Protein AF-A0A949AGG7-F1 (afdb_monomer)

Solvent-accessible surface area (backbone atoms only — not comparable to full-atom values): 5470 Å² total; per-residue (Å²): 135,84,80,77,61,83,73,81,78,61,51,77,65,55,56,52,53,57,58,71,33,50,43,78,39,65,18,27,52,40,67,45,6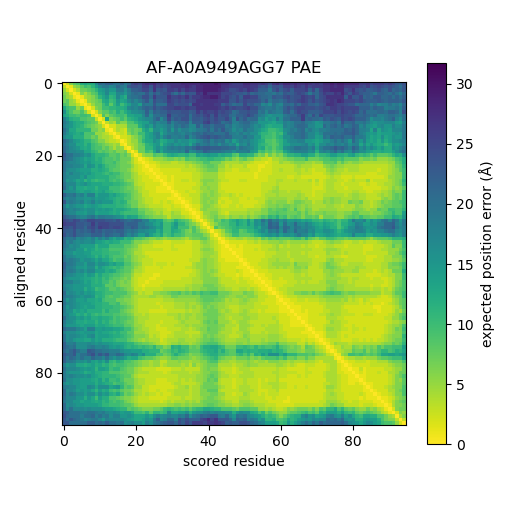7,11,33,42,83,78,54,94,41,100,81,38,50,14,91,74,38,67,46,65,14,38,32,81,42,50,61,65,59,42,70,23,77,91,38,72,35,45,5,34,33,87,98,48,92,46,56,19,73,94,34,60,15,40,12,38,35,44,70,89,68,90,121

Secondary structure (DSSP, 8-state):
-----GGGG--HHHHHHHHHTEEEEE-TTTTTSSB-SS-SSTTPBPTTTTTSSEEEEESSEEE-TTTTTS-B-TTSSSB-TTTTTSSEEETT---

Sequence (95 aa):
MARVPKWKNISSKELKEIKKNNVEIKCAFCKGTGKDPFGLSRLSDCPICHGKGVAEVKKPYEKCKACNGTGVYIRSHLYCWPCRGKGVVPKGSQK

Structure (mmCIF, N/CA/C/O backbone):
data_AF-A0A949AGG7-F1
#
_entry.id   AF-A0A949AGG7-F1
#
loop_
_atom_site.group_PDB
_atom_site.id
_atom_site.type_symbol
_atom_site.label_atom_id
_atom_site.label_alt_id
_atom_site.label_comp_id
_atom_site.label_asym_id
_atom_site.label_entity_id
_atom_site.label_seq_id
_atom_site.pdbx_PDB_ins_code
_atom_site.Cartn_x
_atom_site.Cartn_y
_atom_site.Cartn_z
_atom_site.occupancy
_atom_site.B_iso_or_equiv
_atom_site.auth_seq_id
_atom_site.auth_comp_id
_atom_site.auth_asym_id
_atom_site.auth_atom_id
_atom_site.pdbx_PDB_model_num
ATOM 1 N N . MET A 1 1 ? 7.904 35.731 15.221 1.00 44.72 1 MET A N 1
ATOM 2 C CA . MET A 1 1 ? 7.155 34.771 16.069 1.00 44.72 1 MET A CA 1
ATOM 3 C C . MET A 1 1 ? 7.217 33.394 15.416 1.00 44.72 1 MET A C 1
ATOM 5 O O . MET A 1 1 ? 6.620 33.207 14.362 1.00 44.72 1 MET A O 1
ATOM 9 N N . ALA A 1 2 ? 7.996 32.453 15.960 1.00 55.88 2 ALA A N 1
ATOM 10 C CA . ALA A 1 2 ? 8.091 31.104 15.399 1.00 55.88 2 ALA A CA 1
ATOM 11 C C . ALA A 1 2 ? 6.779 30.348 15.660 1.00 55.88 2 ALA A C 1
ATOM 13 O O . ALA A 1 2 ? 6.381 30.182 16.812 1.00 55.88 2 ALA A O 1
ATOM 14 N N . ARG A 1 3 ? 6.090 29.901 14.603 1.00 58.16 3 ARG A N 1
ATOM 15 C CA . ARG A 1 3 ? 4.937 29.001 14.737 1.00 58.16 3 ARG A CA 1
ATOM 16 C C . ARG A 1 3 ? 5.419 27.716 15.400 1.00 58.16 3 ARG A C 1
ATOM 18 O O . ARG A 1 3 ? 6.101 26.911 14.770 1.00 58.16 3 ARG A O 1
ATOM 25 N N . VAL A 1 4 ? 5.078 27.539 16.673 1.00 58.12 4 VAL A N 1
ATOM 26 C CA . VAL A 1 4 ? 5.331 26.292 17.391 1.00 58.12 4 VAL A CA 1
ATOM 27 C C . VAL A 1 4 ? 4.636 25.173 16.612 1.00 58.12 4 VAL A C 1
ATOM 29 O O . VAL A 1 4 ? 3.432 25.266 16.354 1.00 58.12 4 VAL A O 1
ATOM 32 N N . PRO A 1 5 ? 5.363 24.135 16.173 1.00 59.34 5 PRO A N 1
ATOM 33 C CA . PRO A 1 5 ? 4.747 23.068 15.415 1.00 59.34 5 PRO A CA 1
ATOM 34 C C . PRO A 1 5 ? 3.765 22.305 16.314 1.00 59.34 5 PRO A C 1
ATOM 36 O O . PRO A 1 5 ? 4.066 22.007 17.470 1.00 59.34 5 PRO A O 1
ATOM 39 N N . LYS A 1 6 ? 2.581 21.992 15.766 1.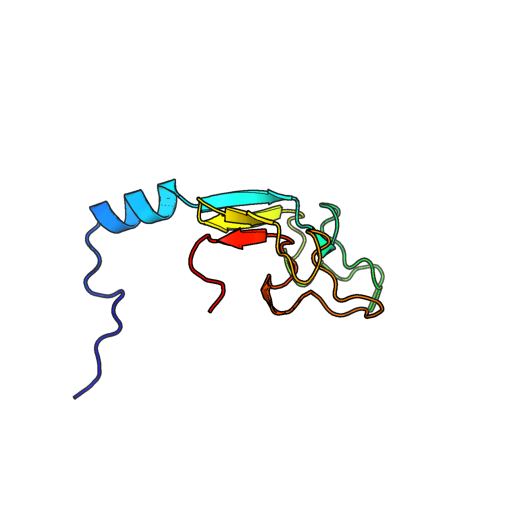00 57.84 6 LYS A N 1
ATOM 40 C CA . LYS A 1 6 ? 1.396 21.448 16.465 1.00 57.84 6 LYS A CA 1
ATOM 41 C C . LYS A 1 6 ? 1.678 20.195 17.323 1.00 57.84 6 LYS A C 1
ATOM 43 O O . LYS A 1 6 ? 0.868 19.853 18.173 1.00 57.84 6 LYS A O 1
ATOM 48 N N . TRP A 1 7 ? 2.825 19.537 17.137 1.00 55.56 7 TRP A N 1
ATOM 49 C CA . TRP A 1 7 ? 3.253 18.368 17.903 1.00 55.56 7 TRP A CA 1
ATOM 50 C C . TRP A 1 7 ? 3.855 18.653 19.288 1.00 55.56 7 TRP A C 1
ATOM 52 O O . TRP A 1 7 ? 3.900 17.739 20.106 1.00 55.56 7 TRP A O 1
ATOM 62 N N . LYS A 1 8 ? 4.278 19.889 19.598 1.00 57.12 8 LYS A N 1
ATOM 63 C CA . LYS A 1 8 ? 4.871 20.224 20.914 1.00 57.12 8 LYS A CA 1
ATOM 64 C C . LYS A 1 8 ? 3.869 20.297 22.077 1.00 57.12 8 LYS A C 1
ATOM 66 O O . LYS A 1 8 ? 4.305 20.309 23.219 1.00 57.12 8 LYS A O 1
ATOM 71 N N . ASN A 1 9 ? 2.563 20.294 21.799 1.00 58.88 9 ASN A N 1
ATOM 72 C CA . ASN A 1 9 ? 1.498 20.374 22.812 1.00 58.88 9 ASN A CA 1
ATOM 73 C C . ASN A 1 9 ? 0.638 19.099 22.880 1.00 58.88 9 ASN A C 1
ATOM 75 O O . ASN A 1 9 ? -0.493 19.145 23.357 1.00 58.88 9 ASN A O 1
ATOM 79 N N . ILE A 1 10 ? 1.131 17.969 22.362 1.00 63.22 10 ILE A N 1
ATOM 80 C CA . ILE A 1 10 ? 0.362 16.721 22.344 1.00 63.22 10 ILE A CA 1
ATOM 81 C C . ILE A 1 10 ? 0.524 16.019 23.693 1.00 63.22 10 ILE A C 1
ATOM 83 O O . ILE A 1 10 ? 1.621 15.600 24.064 1.00 63.22 10 ILE A O 1
ATOM 87 N N . SER A 1 11 ? -0.587 15.884 24.418 1.00 67.06 11 SER A N 1
ATOM 88 C CA . SER A 1 11 ? -0.650 15.168 25.691 1.00 67.06 11 SER A CA 1
ATOM 89 C C . SER A 1 11 ? -0.207 13.711 25.527 1.00 67.06 11 SER A C 1
ATOM 91 O O . SER A 1 11 ? -0.492 13.051 24.525 1.00 67.06 11 SER A O 1
ATOM 93 N N . SER A 1 12 ? 0.449 13.156 26.544 1.00 65.38 12 SER A N 1
ATOM 94 C CA . SER 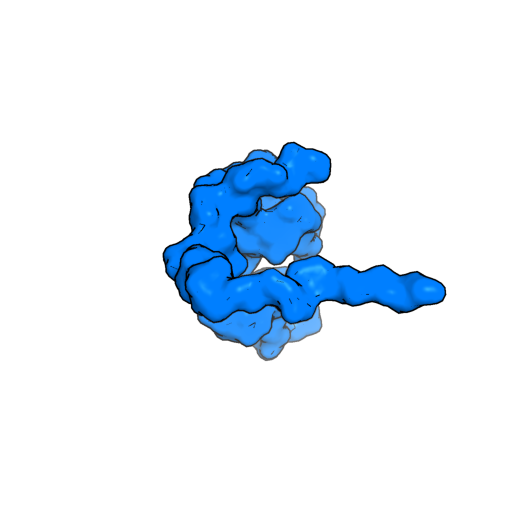A 1 12 ? 0.892 11.756 26.574 1.00 65.38 12 SER A CA 1
ATOM 95 C C . SER A 1 12 ? -0.258 10.744 26.404 1.00 65.38 12 SER A C 1
ATOM 97 O O . SER A 1 12 ? -0.016 9.609 25.982 1.00 65.38 12 SER A O 1
ATOM 99 N N . LYS A 1 13 ? -1.514 11.150 26.649 1.00 61.59 13 LYS A N 1
ATOM 100 C CA . LYS A 1 13 ? -2.726 10.373 26.321 1.00 61.59 13 LYS A CA 1
ATOM 101 C C . LYS A 1 13 ? -3.025 10.342 24.814 1.00 61.59 13 LYS A C 1
ATOM 103 O O . LYS A 1 13 ? -3.262 9.263 24.276 1.00 61.59 13 LYS A O 1
ATOM 108 N N . GLU A 1 14 ? -2.910 11.472 24.116 1.00 64.25 14 GLU A N 1
ATOM 109 C CA . GLU A 1 14 ? -3.102 11.545 22.658 1.00 64.25 14 GLU A CA 1
ATOM 110 C C . GLU A 1 14 ? -2.046 10.733 21.900 1.00 64.25 14 GLU A C 1
ATOM 112 O O . GLU A 1 14 ? -2.377 10.037 20.942 1.00 64.25 14 GLU A O 1
ATOM 117 N N . LEU A 1 15 ? -0.787 10.726 22.355 1.00 64.25 15 LEU A N 1
ATOM 118 C CA . LEU A 1 15 ? 0.249 9.874 21.754 1.00 64.25 15 LEU A CA 1
ATOM 119 C C . LEU A 1 15 ? -0.088 8.379 21.869 1.00 64.25 15 LEU A C 1
ATOM 121 O O . LEU A 1 15 ? 0.157 7.625 20.924 1.00 64.25 15 LEU A O 1
ATOM 125 N N . LYS A 1 16 ? -0.684 7.943 22.989 1.00 61.47 16 LYS A N 1
ATOM 126 C CA . LYS A 1 16 ? -1.144 6.555 23.175 1.00 61.47 16 LYS A CA 1
ATOM 127 C C . LYS A 1 16 ? -2.308 6.207 22.243 1.00 61.47 16 LYS A C 1
ATOM 129 O O . LYS A 1 16 ? -2.311 5.120 21.667 1.00 61.47 16 LYS A O 1
ATOM 134 N N . GLU A 1 17 ? -3.253 7.119 22.035 1.00 61.66 17 GLU A N 1
ATOM 135 C CA . GLU A 1 17 ? -4.364 6.915 21.094 1.00 61.66 17 GLU A CA 1
ATOM 136 C C . GLU A 1 17 ? -3.925 6.935 19.625 1.00 61.66 17 GLU A C 1
ATOM 138 O O . GLU A 1 17 ? -4.397 6.120 18.831 1.00 61.66 17 GLU A O 1
ATOM 143 N N . ILE A 1 18 ? -2.975 7.794 19.246 1.00 63.72 18 ILE A N 1
ATOM 144 C CA . ILE A 1 18 ? -2.404 7.803 17.890 1.00 63.72 18 ILE A CA 1
ATOM 145 C C . ILE A 1 18 ? -1.698 6.470 17.607 1.00 63.72 18 ILE A C 1
ATOM 147 O O . ILE A 1 18 ? -1.912 5.884 16.545 1.00 63.72 18 ILE A O 1
ATOM 151 N N . LYS A 1 19 ? -0.926 5.945 18.572 1.00 60.97 19 LYS A N 1
ATOM 152 C CA . LYS A 1 19 ? -0.257 4.638 18.452 1.00 60.97 19 LYS A CA 1
ATOM 153 C C . LYS A 1 19 ? -1.247 3.478 18.343 1.00 60.97 19 LYS A C 1
ATOM 155 O O . LYS A 1 19 ? -1.024 2.573 17.549 1.00 60.97 19 LYS A O 1
ATOM 160 N N . LYS A 1 20 ? -2.362 3.527 19.079 1.00 67.56 20 LYS A N 1
ATOM 161 C CA . LYS A 1 20 ? -3.412 2.491 19.056 1.00 67.56 20 LYS A CA 1
ATOM 162 C C . LYS A 1 20 ? -4.098 2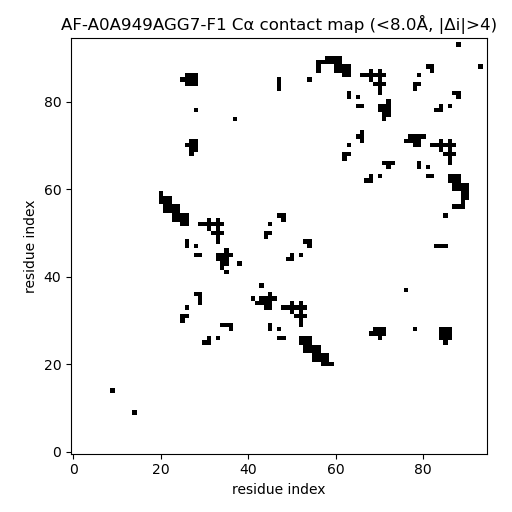.350 17.690 1.00 67.56 20 LYS A C 1
ATOM 164 O O . LYS A 1 20 ? -4.654 1.298 17.391 1.00 67.56 20 LYS A O 1
ATOM 169 N N . ASN A 1 21 ? -4.055 3.393 16.860 1.00 76.94 21 ASN A N 1
ATOM 170 C CA . ASN A 1 21 ? -4.724 3.416 15.562 1.00 76.94 21 ASN A CA 1
ATOM 171 C C . ASN A 1 21 ? -3.818 3.058 14.378 1.00 76.94 21 ASN A C 1
ATOM 173 O O . ASN A 1 21 ? -4.338 2.908 13.275 1.00 76.94 21 ASN A O 1
ATOM 177 N N . ASN A 1 22 ? -2.506 2.906 14.556 1.00 82.50 22 ASN A N 1
ATOM 178 C CA . ASN A 1 22 ? -1.653 2.411 13.478 1.00 82.50 22 ASN A CA 1
ATOM 179 C C . ASN A 1 22 ? -1.709 0.886 13.416 1.00 82.50 22 ASN A C 1
ATOM 181 O O . ASN A 1 22 ? -1.664 0.195 14.429 1.00 82.50 22 ASN A O 1
ATOM 185 N N . VAL A 1 23 ? -1.816 0.365 12.202 1.00 89.00 23 VAL A N 1
ATOM 186 C CA . VAL A 1 23 ? -1.735 -1.060 11.917 1.00 89.00 23 VAL A CA 1
ATOM 187 C C . VAL A 1 23 ? -0.754 -1.291 10.786 1.00 89.00 23 VAL A C 1
ATOM 189 O O . VAL A 1 23 ? -0.656 -0.497 9.848 1.00 89.00 23 VAL A O 1
ATOM 192 N N . GLU A 1 24 ? -0.042 -2.399 10.875 1.00 90.06 24 GLU A N 1
ATOM 193 C CA . GLU A 1 24 ? 0.818 -2.878 9.812 1.00 90.06 24 GLU A CA 1
ATOM 194 C C . GLU A 1 24 ? -0.022 -3.683 8.827 1.00 90.06 24 GLU A C 1
ATOM 196 O O . GLU A 1 24 ? -0.722 -4.629 9.189 1.00 90.06 24 GLU A O 1
ATOM 201 N N . ILE A 1 25 ? 0.019 -3.280 7.564 1.00 90.81 25 ILE A N 1
ATOM 202 C CA . ILE A 1 25 ? -0.587 -4.026 6.468 1.00 90.81 25 ILE A CA 1
ATOM 203 C C . ILE A 1 25 ? 0.497 -4.506 5.515 1.00 90.81 25 ILE A C 1
ATOM 205 O O . ILE A 1 25 ? 1.586 -3.939 5.439 1.00 90.81 25 ILE A O 1
ATOM 209 N N . LYS A 1 26 ? 0.188 -5.533 4.728 1.00 92.44 26 LYS A N 1
ATOM 210 C CA . LYS A 1 26 ? 1.087 -6.007 3.678 1.00 92.44 26 LYS A CA 1
ATOM 211 C C . LYS A 1 26 ? 1.331 -4.889 2.658 1.00 92.44 26 LYS A C 1
ATOM 213 O O . LYS A 1 26 ? 0.378 -4.282 2.171 1.00 92.44 26 LYS A O 1
ATOM 218 N N . CYS A 1 27 ? 2.594 -4.610 2.334 1.00 91.12 27 CYS A N 1
ATOM 219 C CA . CYS A 1 27 ? 2.927 -3.599 1.334 1.00 91.12 27 CYS A CA 1
ATOM 220 C C . CYS A 1 27 ? 2.367 -4.036 -0.026 1.00 91.12 27 CYS A C 1
ATOM 222 O O . CYS A 1 27 ? 2.761 -5.081 -0.545 1.00 91.12 27 CYS A O 1
ATOM 224 N N . ALA A 1 28 ? 1.443 -3.254 -0.589 1.00 90.88 28 ALA A N 1
ATOM 225 C CA . ALA A 1 28 ? 0.803 -3.589 -1.858 1.00 90.88 28 ALA A CA 1
ATOM 226 C C . ALA A 1 28 ? 1.792 -3.549 -3.032 1.00 90.88 28 ALA A C 1
ATOM 228 O O . ALA A 1 28 ? 1.783 -4.456 -3.859 1.00 90.88 28 ALA A O 1
ATOM 229 N N . PHE A 1 29 ? 2.697 -2.562 -3.038 1.00 88.19 29 PHE A N 1
ATOM 230 C CA . PHE A 1 29 ? 3.704 -2.380 -4.084 1.00 88.19 29 PHE A CA 1
ATOM 231 C C . PHE A 1 29 ? 4.606 -3.612 -4.262 1.00 88.19 29 PHE A C 1
ATOM 233 O O . PHE A 1 29 ? 4.642 -4.191 -5.342 1.00 88.19 29 PHE A O 1
ATOM 240 N N . CYS A 1 30 ? 5.273 -4.076 -3.197 1.00 89.06 30 CYS A N 1
ATOM 241 C CA . CYS A 1 30 ? 6.136 -5.265 -3.255 1.00 89.06 30 CYS A CA 1
ATOM 242 C C . CYS A 1 30 ? 5.406 -6.579 -2.929 1.00 89.06 30 CYS A C 1
ATOM 244 O O . CYS A 1 30 ? 6.032 -7.636 -2.856 1.00 89.06 30 CYS A O 1
ATOM 246 N N . LYS A 1 31 ? 4.094 -6.535 -2.667 1.00 88.75 31 LYS A N 1
ATOM 247 C CA . LYS A 1 31 ? 3.282 -7.685 -2.229 1.00 88.75 31 LYS A CA 1
ATOM 248 C C . LYS A 1 31 ? 3.897 -8.444 -1.045 1.00 88.75 31 LYS A C 1
ATOM 250 O O . LYS A 1 31 ? 3.802 -9.666 -0.964 1.00 88.75 31 LYS A O 1
ATOM 255 N N . GLY A 1 32 ? 4.523 -7.727 -0.114 1.00 88.94 32 GLY A N 1
ATOM 256 C CA . GLY A 1 32 ? 5.162 -8.308 1.069 1.00 88.94 32 GLY A CA 1
ATOM 257 C C . GLY A 1 32 ? 6.500 -9.006 0.845 1.00 88.94 32 GLY A C 1
ATOM 258 O O . GLY A 1 32 ? 7.006 -9.609 1.779 1.00 88.94 32 GLY A O 1
ATOM 259 N N . THR A 1 33 ? 7.092 -8.911 -0.345 1.00 87.62 33 THR A N 1
ATOM 260 C CA . THR A 1 33 ? 8.432 -9.473 -0.601 1.00 87.62 33 THR A CA 1
ATOM 261 C C . THR A 1 33 ? 9.558 -8.635 0.002 1.00 87.62 33 THR A C 1
ATOM 263 O O . THR A 1 33 ? 10.675 -9.120 0.130 1.00 87.62 33 THR A O 1
ATOM 266 N N . GLY A 1 34 ? 9.291 -7.366 0.331 1.00 87.38 34 GLY A N 1
ATOM 267 C CA . GLY A 1 34 ? 10.308 -6.432 0.820 1.00 87.38 34 GLY A CA 1
ATOM 268 C C . GLY A 1 34 ? 11.249 -5.905 -0.267 1.00 87.38 34 GLY A C 1
ATOM 269 O O . GLY A 1 34 ? 11.970 -4.950 -0.009 1.00 87.38 34 GLY A O 1
ATOM 270 N N . LYS A 1 35 ? 11.186 -6.435 -1.493 1.00 86.94 35 LYS A N 1
ATOM 271 C CA . LYS A 1 35 ? 12.071 -6.073 -2.610 1.00 86.94 35 LYS A CA 1
ATOM 272 C C . LYS A 1 35 ? 11.347 -5.255 -3.669 1.00 86.94 35 LYS A C 1
ATOM 274 O O . LYS A 1 35 ? 10.123 -5.339 -3.793 1.00 86.94 35 LYS A O 1
ATOM 279 N N . ASP A 1 36 ? 12.094 -4.447 -4.409 1.00 83.56 36 ASP A N 1
ATOM 280 C CA . ASP A 1 36 ? 11.540 -3.706 -5.537 1.00 83.56 36 ASP A CA 1
ATOM 281 C C . ASP A 1 36 ? 11.161 -4.667 -6.687 1.00 83.56 36 ASP A C 1
ATOM 283 O O . ASP A 1 36 ? 12.017 -5.414 -7.164 1.00 83.56 36 ASP A O 1
ATOM 287 N N . PRO A 1 37 ? 9.890 -4.696 -7.132 1.00 78.31 37 PRO A N 1
ATOM 288 C CA . PRO A 1 37 ? 9.443 -5.614 -8.177 1.00 78.31 37 PRO A CA 1
ATOM 289 C C . PRO A 1 37 ? 9.813 -5.159 -9.597 1.00 78.31 37 PRO A C 1
ATOM 291 O O . PRO A 1 37 ? 9.712 -5.965 -10.518 1.00 78.31 37 PRO A O 1
ATOM 294 N N . PHE A 1 38 ? 10.215 -3.897 -9.790 1.00 76.31 38 PHE A N 1
ATOM 295 C CA . PHE A 1 38 ? 10.501 -3.318 -11.109 1.00 76.31 38 PHE A CA 1
ATOM 296 C C . PHE A 1 38 ? 12.000 -3.201 -11.413 1.00 76.31 38 PHE A C 1
ATOM 298 O O . PHE A 1 38 ? 12.372 -2.931 -12.551 1.00 76.31 38 PHE A O 1
ATOM 305 N N . GLY A 1 39 ? 12.858 -3.497 -10.437 1.00 63.41 39 GLY A N 1
ATOM 306 C CA . GLY A 1 39 ? 14.218 -3.962 -10.661 1.00 63.41 39 GLY A CA 1
ATOM 307 C C . GLY A 1 39 ? 15.190 -2.897 -11.154 1.00 63.41 39 GLY A C 1
ATOM 308 O O . GLY A 1 39 ? 15.904 -3.144 -12.121 1.00 63.41 39 GLY A O 1
ATOM 309 N N . LEU A 1 40 ? 15.305 -1.761 -10.456 1.00 62.16 40 LEU A N 1
ATOM 310 C CA . LEU A 1 40 ? 16.480 -0.884 -10.623 1.00 62.16 40 LEU A CA 1
ATOM 311 C C . LEU A 1 40 ? 17.788 -1.599 -10.209 1.00 62.16 40 LEU A C 1
ATOM 313 O O . LEU A 1 40 ? 18.843 -1.326 -10.773 1.00 62.16 40 LEU A O 1
ATOM 317 N N . SER A 1 41 ? 17.733 -2.561 -9.275 1.00 59.72 41 SER A N 1
ATOM 318 C CA . SER A 1 41 ? 18.772 -3.575 -9.017 1.00 59.72 41 SER A CA 1
ATOM 319 C C . SER A 1 41 ? 18.181 -4.786 -8.273 1.00 59.72 41 SER A C 1
ATOM 321 O O . SER A 1 41 ? 17.268 -4.640 -7.466 1.00 59.72 41 SER A O 1
ATOM 323 N N . ARG A 1 42 ? 18.708 -6.004 -8.499 1.00 60.66 42 ARG A N 1
ATOM 324 C CA . ARG A 1 42 ? 18.225 -7.262 -7.863 1.00 60.66 42 ARG A CA 1
ATOM 325 C C . ARG A 1 42 ? 18.283 -7.269 -6.325 1.00 60.66 42 ARG A C 1
ATOM 327 O O . ARG A 1 42 ? 17.614 -8.087 -5.696 1.00 60.66 42 ARG A O 1
ATOM 334 N N . LEU A 1 43 ? 19.096 -6.391 -5.739 1.00 66.62 43 LEU A N 1
ATOM 335 C CA . LEU A 1 43 ? 19.237 -6.206 -4.294 1.00 66.62 43 LEU A CA 1
ATOM 336 C C . LEU A 1 43 ? 18.506 -4.960 -3.773 1.00 66.62 43 LEU A C 1
ATOM 338 O O . LEU A 1 43 ? 18.610 -4.660 -2.590 1.00 66.62 43 LEU A O 1
ATOM 342 N N . SER A 1 44 ? 17.781 -4.224 -4.617 1.00 80.69 44 SER A N 1
ATOM 343 C CA . SER A 1 44 ? 17.091 -3.020 -4.165 1.00 80.69 44 SER A CA 1
ATOM 344 C C . SER A 1 44 ? 15.935 -3.373 -3.238 1.00 80.69 44 SER A C 1
ATOM 346 O O . SER A 1 44 ? 14.962 -4.030 -3.628 1.00 80.69 44 SER A O 1
ATOM 348 N N . ASP A 1 45 ? 16.037 -2.888 -2.007 1.00 88.69 45 ASP A N 1
ATOM 349 C CA . ASP A 1 45 ? 14.927 -2.875 -1.072 1.00 88.69 45 ASP A CA 1
ATOM 350 C C . ASP A 1 45 ? 13.761 -2.076 -1.651 1.00 88.69 45 ASP A C 1
ATOM 352 O O . ASP A 1 45 ? 13.935 -1.062 -2.331 1.00 88.69 45 ASP A O 1
ATOM 356 N N . CYS A 1 46 ? 12.542 -2.524 -1.361 1.00 88.12 46 CYS A N 1
ATOM 357 C CA . CYS A 1 46 ? 11.339 -1.820 -1.775 1.00 88.12 46 CYS A CA 1
ATOM 358 C C . CYS A 1 46 ? 11.365 -0.387 -1.209 1.00 88.12 46 CYS A C 1
ATOM 360 O O . CYS A 1 46 ? 11.393 -0.235 0.015 1.00 88.12 46 CYS A O 1
ATOM 362 N N . PRO A 1 47 ? 11.262 0.664 -2.042 1.00 84.81 47 PRO A N 1
ATOM 363 C CA . PRO A 1 47 ? 11.364 2.057 -1.592 1.00 84.81 47 PRO A CA 1
ATOM 364 C C . PRO A 1 47 ? 10.195 2.499 -0.697 1.00 84.81 47 PRO A C 1
ATOM 366 O O . PRO A 1 47 ? 10.234 3.573 -0.107 1.00 84.81 47 PRO A O 1
ATOM 369 N N . ILE A 1 48 ? 9.139 1.684 -0.603 1.00 87.69 48 ILE A N 1
ATOM 370 C CA . ILE A 1 48 ? 7.927 1.986 0.167 1.00 87.69 48 ILE A CA 1
ATOM 371 C C . ILE A 1 48 ? 7.994 1.416 1.583 1.00 87.69 48 ILE A C 1
ATOM 373 O O . ILE A 1 48 ? 7.604 2.081 2.540 1.00 87.69 48 ILE A O 1
ATOM 377 N N . CYS A 1 49 ? 8.445 0.168 1.719 1.00 90.44 49 CYS A N 1
ATOM 378 C CA . CYS A 1 49 ? 8.548 -0.509 3.012 1.00 90.44 49 CYS A CA 1
ATOM 379 C C . CYS A 1 49 ? 9.989 -0.641 3.515 1.00 90.44 49 CYS A C 1
ATOM 381 O O . CYS A 1 49 ? 10.179 -1.152 4.613 1.00 90.44 49 CYS A O 1
ATOM 383 N N . HIS A 1 50 ? 10.986 -0.224 2.731 1.00 87.19 50 HIS A N 1
ATOM 384 C CA . HIS A 1 50 ? 12.415 -0.322 3.042 1.00 87.19 50 HIS A CA 1
ATOM 385 C C . HIS A 1 50 ? 12.822 -1.735 3.486 1.00 87.19 50 HIS A C 1
ATOM 387 O O . HIS A 1 50 ? 13.294 -1.926 4.601 1.00 87.19 50 HIS A O 1
ATOM 393 N N . GLY A 1 51 ? 12.520 -2.755 2.678 1.00 88.94 51 GLY A N 1
ATOM 394 C CA . GLY A 1 51 ? 12.865 -4.143 3.018 1.00 88.94 51 GLY A CA 1
ATOM 395 C C . GLY A 1 51 ? 11.892 -4.848 3.972 1.00 88.94 51 GLY A C 1
ATOM 396 O O . GLY A 1 51 ? 11.841 -6.072 3.992 1.00 88.94 51 GLY A O 1
ATOM 397 N N . LYS A 1 52 ? 11.034 -4.121 4.706 1.00 90.75 52 LYS A N 1
ATOM 398 C CA . LYS A 1 52 ? 10.161 -4.718 5.743 1.00 90.75 52 LYS A CA 1
ATOM 399 C C . LYS A 1 52 ? 9.038 -5.620 5.214 1.00 90.75 52 LYS A C 1
ATOM 401 O O . LYS A 1 52 ? 8.485 -6.415 5.961 1.00 90.75 52 LYS A O 1
ATOM 406 N N . GLY A 1 53 ? 8.597 -5.427 3.970 1.00 90.44 53 GLY A N 1
ATOM 407 C CA . GLY A 1 53 ? 7.421 -6.104 3.395 1.00 90.44 53 GLY A CA 1
ATOM 408 C C . GLY A 1 53 ? 6.061 -5.617 3.928 1.00 90.44 53 GLY A C 1
ATOM 409 O O . GLY A 1 53 ? 5.016 -5.914 3.343 1.00 90.44 53 GLY A O 1
ATOM 410 N N . VAL A 1 54 ? 6.042 -4.803 4.981 1.00 92.25 54 VAL A N 1
ATOM 411 C CA . VAL A 1 54 ? 4.826 -4.235 5.579 1.00 92.25 54 VAL A CA 1
ATOM 412 C C . VAL A 1 54 ? 4.850 -2.710 5.560 1.00 92.25 54 VAL A C 1
ATOM 414 O O . VAL A 1 54 ? 5.909 -2.084 5.524 1.00 92.25 54 VAL A O 1
ATOM 417 N N . ALA A 1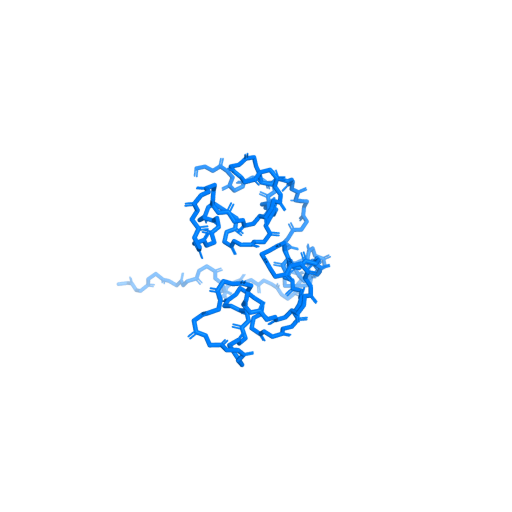 55 ? 3.668 -2.104 5.539 1.00 88.94 55 ALA A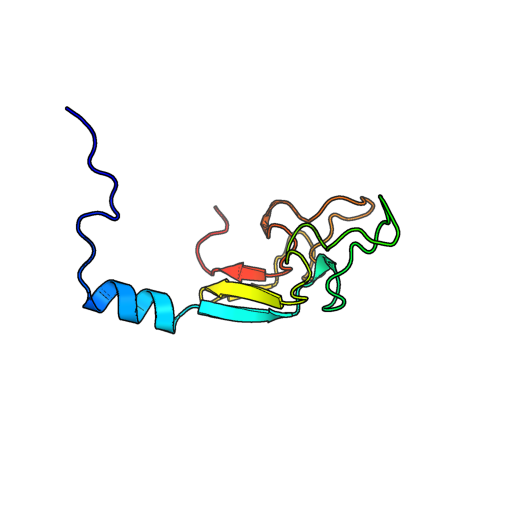 N 1
ATOM 418 C CA . ALA A 1 55 ? 3.469 -0.666 5.576 1.00 88.94 55 ALA A CA 1
ATOM 419 C C . ALA A 1 55 ? 2.545 -0.293 6.737 1.00 88.94 55 ALA A C 1
ATOM 421 O O . ALA A 1 55 ? 1.462 -0.855 6.890 1.00 88.94 55 ALA A O 1
ATOM 422 N N . GLU A 1 56 ? 2.949 0.704 7.518 1.00 88.44 56 GLU A N 1
ATOM 423 C CA . GLU A 1 56 ? 2.128 1.240 8.602 1.00 88.44 56 GLU A CA 1
ATOM 424 C C . GLU A 1 56 ? 1.052 2.185 8.058 1.00 88.44 56 GLU A C 1
ATOM 426 O O . GLU A 1 56 ? 1.329 3.102 7.267 1.00 88.44 56 GLU A O 1
ATOM 431 N N . VAL A 1 57 ? -0.190 1.963 8.482 1.00 87.88 57 VAL A N 1
ATOM 432 C CA . VAL A 1 57 ? -1.367 2.729 8.065 1.00 87.88 57 VAL A CA 1
ATOM 433 C C . VAL A 1 57 ? -2.249 3.023 9.270 1.00 87.88 57 VAL A C 1
ATOM 435 O O . VAL A 1 57 ? -2.469 2.169 10.125 1.00 87.88 57 VAL A O 1
ATOM 438 N N . LYS A 1 58 ? -2.808 4.232 9.310 1.00 85.94 58 LYS A N 1
ATOM 439 C CA . LYS A 1 58 ? -3.760 4.641 10.339 1.00 85.94 58 LYS A CA 1
ATOM 440 C C . LYS A 1 58 ? -5.162 4.102 10.033 1.00 85.94 58 LYS A C 1
ATOM 442 O O . LYS A 1 58 ? -5.685 4.315 8.940 1.00 85.94 58 LYS A O 1
ATOM 447 N N . LYS A 1 59 ? -5.780 3.428 11.001 1.00 84.50 59 LYS A N 1
ATOM 448 C CA . LYS A 1 59 ? -7.196 3.048 10.997 1.00 84.50 59 LYS A CA 1
ATOM 449 C C . LYS A 1 59 ? -8.086 4.265 11.316 1.00 84.50 59 LYS A C 1
ATOM 451 O O . LYS A 1 59 ? -7.679 5.115 12.108 1.00 84.50 59 LYS A O 1
ATOM 456 N N . PRO A 1 60 ? -9.314 4.323 10.772 1.00 87.94 60 PRO A N 1
ATOM 457 C CA . PRO A 1 60 ? -9.842 3.458 9.715 1.00 87.94 60 PRO A CA 1
ATOM 458 C C . PRO A 1 60 ? -9.215 3.797 8.351 1.00 87.94 60 PRO A C 1
ATOM 460 O O . PRO A 1 60 ? -8.974 4.961 8.047 1.00 87.94 60 PRO A O 1
ATOM 463 N N . TYR A 1 61 ? -8.967 2.785 7.520 1.00 89.44 61 TYR A N 1
ATOM 464 C CA . TYR A 1 61 ? -8.440 2.948 6.160 1.00 89.44 61 TYR A CA 1
ATOM 465 C C . TYR A 1 61 ? -9.372 2.310 5.129 1.00 89.44 61 TYR A C 1
ATOM 467 O O . TYR A 1 61 ? -10.210 1.470 5.458 1.00 89.44 61 TYR A O 1
ATOM 475 N N . GLU A 1 62 ? -9.228 2.715 3.875 1.00 91.44 62 GLU A N 1
ATOM 476 C CA . GLU A 1 62 ? -9.956 2.176 2.729 1.00 91.44 62 GLU A CA 1
ATOM 477 C C . GLU A 1 62 ? -9.007 1.851 1.572 1.00 91.44 62 GLU A C 1
ATOM 479 O O . GLU A 1 62 ? -7.882 2.356 1.502 1.00 91.44 62 GLU A O 1
ATOM 484 N N . LYS A 1 63 ? -9.447 0.981 0.655 1.00 91.25 63 LYS A N 1
ATOM 485 C CA . LYS A 1 63 ? -8.669 0.653 -0.545 1.00 91.25 63 LYS A CA 1
ATOM 486 C C . LYS A 1 63 ? -8.503 1.905 -1.401 1.00 91.25 63 LYS A C 1
ATOM 488 O O . LYS A 1 63 ? -9.463 2.621 -1.669 1.00 91.25 63 LYS A O 1
ATOM 493 N N . CYS A 1 64 ? -7.281 2.153 -1.859 1.00 91.12 64 CYS A N 1
ATOM 494 C CA . CYS A 1 64 ? -7.004 3.288 -2.721 1.00 91.12 64 CYS A CA 1
ATOM 495 C C . CYS A 1 64 ? -7.703 3.098 -4.071 1.00 91.12 64 CYS A C 1
ATOM 497 O O . CYS A 1 64 ? -7.332 2.203 -4.829 1.00 91.12 64 CYS A O 1
ATOM 499 N N . LYS A 1 65 ? -8.669 3.966 -4.389 1.00 89.62 65 LYS A N 1
ATOM 500 C CA . LYS A 1 65 ? -9.436 3.914 -5.645 1.00 89.62 65 LYS A CA 1
ATOM 501 C C . LYS A 1 65 ? -8.576 4.176 -6.886 1.00 89.62 65 LYS A C 1
ATOM 503 O O . LYS A 1 65 ? -8.818 3.587 -7.926 1.00 89.62 65 LYS A O 1
ATOM 508 N N . ALA A 1 66 ? -7.526 4.992 -6.762 1.00 88.06 66 ALA A N 1
ATOM 509 C CA . ALA A 1 66 ? -6.652 5.340 -7.886 1.00 88.06 66 ALA A CA 1
ATOM 510 C C . ALA A 1 66 ? -5.845 4.148 -8.429 1.00 88.06 66 ALA A C 1
ATOM 512 O O . ALA A 1 66 ? -5.565 4.081 -9.619 1.00 88.06 66 ALA A O 1
ATOM 513 N N . CYS A 1 67 ? -5.470 3.205 -7.560 1.00 89.31 67 CYS A N 1
ATOM 514 C CA . CYS A 1 67 ? -4.725 2.002 -7.948 1.00 89.31 67 CYS A CA 1
ATOM 515 C C . CYS A 1 67 ? -5.488 0.700 -7.667 1.00 89.31 67 CYS A C 1
ATOM 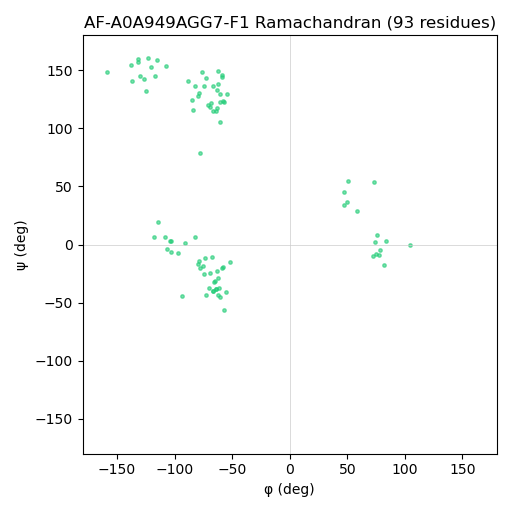517 O O . CYS A 1 67 ? -4.913 -0.381 -7.774 1.00 89.31 67 CYS A O 1
ATOM 519 N N . ASN A 1 68 ? -6.751 0.783 -7.237 1.00 88.81 68 ASN A N 1
ATOM 520 C CA . ASN A 1 68 ? -7.566 -0.348 -6.781 1.00 88.81 68 ASN A CA 1
ATOM 521 C C . ASN A 1 68 ? -6.864 -1.289 -5.782 1.00 88.81 68 ASN A C 1
ATOM 523 O O . ASN A 1 68 ? -7.084 -2.497 -5.772 1.00 88.81 68 ASN A O 1
ATOM 527 N N . GLY A 1 69 ? -6.005 -0.742 -4.921 1.00 88.62 69 GLY A N 1
ATOM 528 C CA . GLY A 1 69 ? -5.281 -1.531 -3.924 1.00 88.62 69 GLY A CA 1
ATOM 529 C C . GLY A 1 69 ? -4.001 -2.212 -4.398 1.00 88.62 69 GLY A C 1
ATOM 530 O O . GLY A 1 69 ? -3.358 -2.878 -3.595 1.00 88.62 69 GLY A O 1
ATOM 531 N N . THR A 1 70 ? -3.582 -2.015 -5.648 1.00 88.25 70 THR A N 1
ATOM 532 C CA . THR A 1 70 ? -2.314 -2.568 -6.160 1.00 88.25 70 THR A CA 1
ATOM 533 C C . THR A 1 70 ? -1.082 -1.830 -5.639 1.00 88.25 70 THR A C 1
ATOM 535 O O . THR A 1 70 ? -0.004 -2.405 -5.567 1.00 88.25 70 THR A O 1
ATOM 538 N N . GLY A 1 71 ? -1.222 -0.555 -5.263 1.00 87.06 71 GLY A N 1
ATOM 539 C CA . GLY A 1 71 ? -0.097 0.285 -4.846 1.00 87.06 71 GLY A CA 1
ATOM 540 C C . GLY A 1 71 ? 0.803 0.741 -6.002 1.00 87.06 71 GLY A C 1
ATOM 541 O O . GLY A 1 71 ? 1.763 1.466 -5.765 1.00 87.06 71 GLY A O 1
ATOM 542 N N . VAL A 1 72 ? 0.487 0.396 -7.248 1.00 87.62 72 VAL A N 1
ATOM 543 C CA . VAL A 1 72 ? 1.273 0.763 -8.434 1.00 87.62 72 VAL A CA 1
ATOM 544 C C . VAL A 1 72 ? 0.414 1.638 -9.342 1.00 87.62 72 VAL A C 1
ATOM 546 O O . VAL A 1 72 ? -0.807 1.474 -9.394 1.00 87.62 72 VAL A O 1
ATOM 549 N N . TYR A 1 73 ? 1.026 2.606 -10.017 1.00 84.62 73 TYR A N 1
ATOM 550 C CA . TYR A 1 73 ? 0.328 3.375 -11.042 1.00 84.62 73 TYR A CA 1
ATOM 551 C C . TYR A 1 73 ? 0.150 2.525 -12.312 1.00 84.62 73 TYR A C 1
ATOM 553 O O . TYR A 1 73 ? 1.068 1.811 -12.716 1.00 84.62 73 TYR A O 1
ATOM 561 N N . ILE A 1 74 ? -1.035 2.561 -12.932 1.00 75.31 74 ILE A N 1
ATOM 562 C CA . ILE A 1 74 ? -1.327 1.752 -14.127 1.00 75.31 74 ILE A CA 1
ATOM 563 C C . ILE A 1 74 ? -0.265 2.031 -15.203 1.00 75.31 74 ILE A C 1
ATOM 565 O O . ILE A 1 74 ? -0.000 3.184 -15.530 1.00 75.31 74 ILE A O 1
ATOM 569 N N . ARG A 1 75 ? 0.331 0.963 -15.758 1.00 68.94 75 ARG A N 1
ATOM 570 C CA . ARG A 1 75 ? 1.341 1.032 -16.834 1.00 68.94 75 ARG A CA 1
ATOM 571 C C . ARG A 1 75 ? 2.593 1.851 -16.487 1.00 68.94 75 ARG A C 1
ATOM 573 O O . ARG A 1 75 ? 3.223 2.425 -17.369 1.00 68.94 75 ARG A O 1
ATOM 580 N N . SER A 1 76 ? 2.976 1.921 -15.216 1.00 76.12 76 SER A N 1
ATOM 581 C CA . SER A 1 76 ? 4.222 2.572 -14.801 1.00 76.12 76 SER A CA 1
ATOM 582 C C . SER A 1 76 ? 4.943 1.760 -13.730 1.00 76.12 76 SER A C 1
ATOM 584 O O . SER A 1 76 ? 4.318 1.036 -12.963 1.00 76.12 76 SER A O 1
ATOM 586 N N . HIS A 1 77 ? 6.263 1.929 -13.639 1.00 78.69 77 HIS A N 1
ATOM 587 C CA . HIS A 1 77 ? 7.085 1.386 -12.543 1.00 78.69 77 HIS A CA 1
ATOM 588 C C . HIS A 1 77 ? 7.053 2.282 -11.294 1.00 78.69 77 HIS A C 1
ATOM 590 O O . HIS A 1 77 ? 7.786 2.074 -10.331 1.00 78.69 77 HIS A O 1
ATOM 596 N N . LEU A 1 78 ? 6.206 3.310 -11.317 1.00 83.00 78 LEU A N 1
ATOM 597 C CA . LEU A 1 78 ? 6.052 4.262 -10.236 1.00 83.00 78 LEU A CA 1
ATOM 598 C C . LEU A 1 78 ? 5.006 3.759 -9.245 1.00 83.00 78 LEU A C 1
ATOM 600 O O . LEU A 1 78 ? 3.950 3.227 -9.605 1.00 83.00 78 LEU A O 1
ATOM 604 N N . TYR A 1 79 ? 5.293 3.973 -7.967 1.00 87.06 79 TYR A N 1
ATOM 605 C CA . TYR A 1 79 ? 4.317 3.754 -6.916 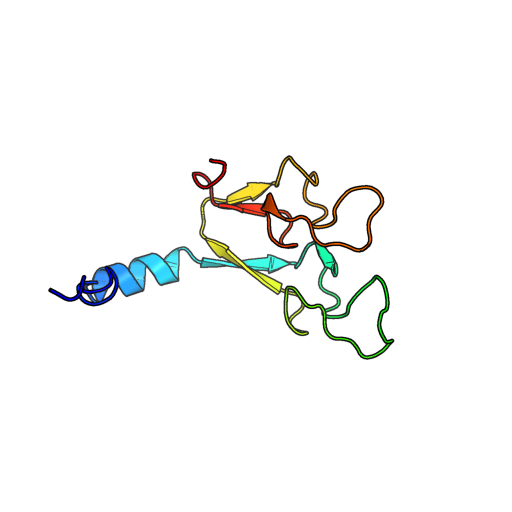1.00 87.06 79 TYR A CA 1
ATOM 606 C C . TYR A 1 79 ? 3.117 4.689 -7.105 1.00 87.06 79 TYR A C 1
ATOM 608 O O . TYR A 1 79 ? 3.230 5.816 -7.588 1.00 87.06 79 TYR A O 1
ATOM 616 N N . CYS A 1 80 ? 1.940 4.233 -6.687 1.00 89.88 80 CYS A N 1
ATOM 617 C CA . CYS A 1 80 ? 0.741 5.058 -6.721 1.00 89.88 80 CYS A CA 1
ATOM 618 C C . CYS A 1 80 ? 0.913 6.255 -5.773 1.00 89.88 80 CYS A C 1
ATOM 620 O O . CYS A 1 80 ? 1.014 6.065 -4.559 1.00 89.88 80 CYS A O 1
ATOM 622 N N . TRP A 1 81 ? 0.946 7.472 -6.322 1.00 86.69 81 TRP A N 1
ATOM 623 C CA . TRP A 1 81 ? 1.169 8.709 -5.566 1.00 86.69 81 TRP A CA 1
ATOM 624 C C . TRP A 1 81 ? 0.097 8.958 -4.481 1.00 86.69 81 TRP A C 1
ATOM 626 O O . TRP A 1 81 ? 0.482 9.181 -3.331 1.00 86.69 81 TRP A O 1
ATOM 636 N N . PRO A 1 82 ? -1.219 8.786 -4.754 1.00 88.31 82 PRO A N 1
ATOM 637 C CA . PRO A 1 82 ? -2.271 8.946 -3.742 1.00 88.31 82 PRO A CA 1
ATOM 638 C C . PRO A 1 82 ? -2.109 8.087 -2.481 1.00 88.31 82 PRO A C 1
ATOM 640 O O . PRO A 1 82 ? -2.357 8.558 -1.376 1.00 88.31 82 PRO A O 1
ATOM 643 N N . CYS A 1 83 ? -1.696 6.823 -2.617 1.00 89.62 83 CYS A N 1
ATOM 644 C CA . CYS A 1 83 ? -1.498 5.929 -1.468 1.00 89.62 83 CYS A CA 1
ATOM 645 C C . CYS A 1 83 ? -0.028 5.710 -1.101 1.00 89.62 83 CYS A C 1
ATOM 647 O O . CYS A 1 83 ? 0.262 4.881 -0.238 1.00 89.62 83 CYS A O 1
ATOM 649 N N . ARG A 1 84 ? 0.902 6.378 -1.792 1.00 87.88 84 ARG A N 1
ATOM 650 C CA . ARG A 1 84 ? 2.357 6.192 -1.672 1.00 87.88 84 ARG A CA 1
ATOM 651 C C . ARG A 1 84 ? 2.784 4.721 -1.699 1.00 87.88 84 ARG A C 1
ATOM 653 O O . ARG A 1 84 ? 3.512 4.269 -0.827 1.00 87.88 84 ARG A O 1
ATOM 660 N N . GLY A 1 85 ? 2.240 3.931 -2.622 1.00 88.00 85 GLY A N 1
ATOM 661 C CA . GLY A 1 85 ? 2.592 2.508 -2.734 1.00 88.00 85 GLY A CA 1
ATOM 662 C C . GLY A 1 85 ? 1.945 1.545 -1.728 1.00 88.00 85 GLY A C 1
ATOM 663 O O . GLY A 1 85 ? 2.099 0.330 -1.853 1.00 88.00 85 GLY A O 1
ATOM 664 N N . LYS A 1 86 ? 1.178 2.037 -0.747 1.00 91.50 86 LYS A N 1
ATOM 665 C CA . LYS A 1 86 ? 0.576 1.184 0.296 1.00 91.50 86 LYS A CA 1
ATOM 666 C C . LYS A 1 86 ? -0.661 0.408 -0.167 1.00 91.50 86 LYS A C 1
ATOM 668 O O . LYS A 1 86 ? -1.033 -0.565 0.473 1.00 91.50 86 LYS A O 1
ATOM 673 N N . GLY A 1 87 ? -1.321 0.846 -1.242 1.00 90.50 87 GLY A N 1
ATOM 674 C CA . GLY A 1 87 ? -2.584 0.274 -1.735 1.00 90.50 87 GLY A CA 1
ATOM 675 C C . GLY A 1 87 ? -3.823 0.696 -0.931 1.00 90.50 87 GLY A C 1
ATOM 676 O O . G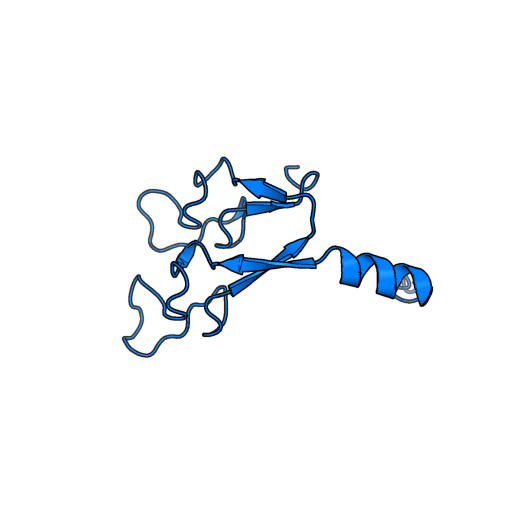LY A 1 87 ? -4.955 0.503 -1.368 1.00 90.50 87 GLY A O 1
ATOM 677 N N . VAL A 1 88 ? -3.648 1.352 0.210 1.00 91.62 88 VAL A N 1
ATOM 678 C CA . VAL A 1 88 ? -4.746 1.870 1.033 1.00 91.62 88 VAL A CA 1
ATOM 679 C C . VAL A 1 88 ? -4.485 3.317 1.417 1.00 91.62 88 VAL A C 1
ATOM 681 O O . VAL A 1 88 ? -3.339 3.771 1.442 1.00 91.62 88 VAL A O 1
ATOM 684 N N . VAL A 1 89 ? -5.553 4.032 1.733 1.00 90.31 89 VAL A N 1
ATOM 685 C CA . VAL A 1 89 ? -5.511 5.405 2.234 1.00 90.31 89 VAL A CA 1
ATOM 686 C C . VAL A 1 89 ? -6.305 5.488 3.538 1.00 90.31 89 VAL A C 1
ATOM 688 O O . VAL A 1 89 ? -7.319 4.801 3.672 1.00 90.31 89 VAL A O 1
ATOM 691 N N . PRO A 1 90 ? -5.861 6.280 4.528 1.00 88.12 90 PRO A N 1
ATOM 692 C CA . PRO A 1 90 ? -6.666 6.526 5.718 1.00 88.12 90 PRO A CA 1
ATOM 693 C C . PRO A 1 90 ? -7.969 7.237 5.322 1.00 88.12 90 PRO A C 1
ATOM 695 O O . PRO A 1 90 ? -7.961 8.150 4.487 1.00 88.12 90 PRO A O 1
ATOM 698 N N . LYS A 1 91 ? -9.091 6.821 5.920 1.00 79.25 91 LYS A N 1
ATOM 699 C CA . LYS A 1 91 ? -10.390 7.465 5.699 1.00 79.25 91 LYS A CA 1
ATOM 700 C C . LYS A 1 91 ? -10.290 8.924 6.151 1.00 79.25 91 LYS A C 1
ATOM 702 O O . LYS A 1 91 ? -9.937 9.192 7.298 1.00 79.25 91 LYS A O 1
ATOM 707 N N . GLY A 1 92 ? -10.569 9.853 5.237 1.00 69.06 92 GLY A N 1
ATOM 708 C CA . GLY A 1 92 ? -10.494 11.302 5.476 1.00 69.06 92 GLY A CA 1
ATOM 709 C C . GLY A 1 92 ? -9.285 12.027 4.869 1.00 69.06 92 GLY A C 1
ATOM 710 O O . GLY A 1 92 ? -9.191 13.241 5.022 1.00 69.06 92 GLY A O 1
ATOM 711 N N . SER A 1 93 ? -8.374 11.335 4.170 1.00 60.09 93 SER A N 1
ATOM 712 C CA . SER A 1 93 ? -7.234 11.970 3.471 1.00 60.09 93 SER A CA 1
ATOM 713 C C . SER A 1 93 ? -7.338 11.981 1.940 1.00 60.09 93 SER A C 1
ATOM 715 O O . SER A 1 93 ? -6.393 12.408 1.285 1.00 60.09 93 SER A O 1
ATOM 717 N N . GLN A 1 94 ? -8.463 11.550 1.355 1.00 55.62 94 GLN A N 1
ATOM 718 C CA . GLN A 1 94 ? -8.773 11.843 -0.051 1.00 55.62 94 GLN A CA 1
ATOM 719 C C . GLN A 1 94 ? -9.283 13.287 -0.154 1.00 55.62 94 GLN A C 1
ATOM 721 O O . GLN A 1 94 ? -10.491 13.509 -0.181 1.00 55.62 94 GLN A O 1
ATOM 726 N N . LYS A 1 95 ? -8.384 14.268 -0.131 1.00 43.53 95 LYS A N 1
ATOM 727 C CA . LYS A 1 95 ? -8.704 15.652 -0.485 1.00 43.53 95 LYS A CA 1
ATOM 728 C C . LYS A 1 95 ? -7.784 16.099 -1.604 1.00 43.53 95 LYS A C 1
ATOM 730 O O . LYS A 1 95 ? -6.588 15.738 -1.523 1.00 43.53 95 LYS A O 1
#

Radius of gyration: 15.78 Å; Cα contacts (8 Å, |Δi|>4): 166; chains: 1; bounding box: 30×44×43 Å

Foldseek 3Di:
DDDDPPVVPQDPVNVVVQVVFKDKDFQLQVRLQQAQPVPPDPPHGDPQCNSRRIHIAGPPKDFDPQCRQNQPHPPDSAGDPQCNRRRIHHPPSPD

pLDDT: mean 78.8, std 13.27, range [43.53, 92.44]

Mean predicted aligned error: 9.54 Å